Protein AF-A0A8H9DA71-F1 (afdb_monomer)

Mean predicted aligned error: 14.12 Å

Solvent-accessible surface area (backbone atoms only — not comparable to full-atom values): 6090 Å² total; per-residue (Å²): 135,65,75,68,62,61,60,57,61,61,64,74,75,70,62,91,69,78,79,70,79,77,67,87,66,70,93,71,74,64,70,70,64,96,88,56,96,78,75,89,87,79,86,78,85,83,76,67,46,82,81,66,55,33,81,80,47,52,86,77,62,57,92,60,60,88,68,56,78,44,76,36,80,79,44,92,88,39,86,76,40,68,46,77,103

Foldseek 3Di:
DDPVVVVVVVQVPPDDDDPPPPDPPVVDPAQDDPPDPDDDPDDDDDPPCVVVPNVVCVVVDDPNDDWDWAADCPDPPDNRDIDTD

Organism: NCBI:txid52442

pLDDT: mean 76.65, std 18.13, range [45.38, 97.62]

InterPro domains:
  IPR014905 HIRAN domain [PF08797] (43-84)

Structure (mmCIF, N/CA/C/O backbone):
data_AF-A0A8H9DA71-F1
#
_entry.id   AF-A0A8H9DA71-F1
#
loop_
_atom_site.group_PDB
_atom_site.id
_atom_site.type_symbol
_atom_site.label_atom_id
_atom_site.label_alt_id
_atom_site.label_comp_id
_atom_site.label_asym_id
_atom_site.label_entity_id
_atom_site.label_seq_id
_atom_site.pdbx_PDB_ins_code
_atom_site.Cartn_x
_atom_site.Cartn_y
_atom_site.Cartn_z
_atom_site.occupancy
_atom_site.B_iso_or_equiv
_atom_site.auth_seq_id
_atom_site.auth_comp_id
_atom_site.auth_asym_id
_atom_site.auth_atom_id
_atom_site.pdbx_PDB_model_num
ATOM 1 N N . MET A 1 1 ? 8.561 34.526 -18.745 1.00 48.62 1 MET A N 1
ATOM 2 C CA . MET A 1 1 ? 9.943 33.996 -18.773 1.00 48.62 1 MET A CA 1
ATOM 3 C C . MET A 1 1 ? 9.925 32.554 -18.296 1.00 48.62 1 MET A C 1
ATOM 5 O O . MET A 1 1 ? 9.532 32.294 -17.165 1.00 48.62 1 MET A O 1
ATOM 9 N N . SER A 1 2 ? 10.235 31.605 -19.179 1.00 60.12 2 SER A N 1
ATOM 10 C CA . SER A 1 2 ? 10.087 30.177 -18.882 1.00 60.12 2 SER A CA 1
ATOM 11 C C . SER A 1 2 ? 11.247 29.675 -18.029 1.00 60.12 2 SER A C 1
ATOM 13 O O . SER A 1 2 ? 12.393 29.713 -18.466 1.00 60.12 2 SER A O 1
ATOM 15 N N . ARG A 1 3 ? 10.929 29.127 -16.848 1.00 59.50 3 ARG A N 1
ATOM 16 C CA . ARG A 1 3 ? 11.852 28.485 -15.880 1.00 59.50 3 ARG A CA 1
ATOM 17 C C . ARG A 1 3 ? 12.825 27.472 -16.518 1.00 59.50 3 ARG A C 1
ATOM 19 O O . ARG A 1 3 ? 13.884 27.194 -15.974 1.00 59.50 3 ARG A O 1
ATOM 26 N N . ARG A 1 4 ? 12.465 26.959 -17.697 1.00 59.78 4 ARG A N 1
ATOM 27 C CA . ARG A 1 4 ? 13.239 26.029 -18.530 1.00 59.78 4 ARG A CA 1
ATOM 28 C C . ARG A 1 4 ? 14.494 26.650 -19.152 1.00 59.78 4 ARG A C 1
ATOM 30 O O . ARG A 1 4 ? 15.499 25.965 -19.257 1.00 59.78 4 ARG A O 1
ATOM 37 N N . VAL A 1 5 ? 14.454 27.931 -19.516 1.00 59.91 5 VAL A N 1
ATOM 38 C CA . VAL A 1 5 ? 15.594 28.612 -20.160 1.00 59.91 5 VAL A CA 1
ATOM 39 C C . VAL A 1 5 ? 16.694 28.917 -19.136 1.00 59.91 5 VAL A C 1
ATOM 41 O O . VAL A 1 5 ? 17.874 28.813 -19.440 1.00 59.91 5 VAL A O 1
ATOM 44 N N . PHE A 1 6 ? 16.308 29.204 -17.890 1.00 56.22 6 PHE A N 1
ATOM 45 C CA . PHE A 1 6 ? 17.237 29.533 -16.805 1.00 56.22 6 PHE A CA 1
ATOM 46 C C . PHE A 1 6 ? 18.064 28.327 -16.319 1.00 56.22 6 PHE A C 1
ATOM 48 O O . PHE A 1 6 ? 19.264 28.449 -16.083 1.00 56.22 6 PHE A O 1
ATOM 55 N N . LEU A 1 7 ? 17.455 27.139 -16.218 1.00 56.25 7 LEU A N 1
ATOM 56 C CA . LEU A 1 7 ? 18.176 25.921 -15.818 1.00 56.25 7 LEU A CA 1
ATOM 57 C C . LEU A 1 7 ? 19.175 25.453 -16.886 1.00 56.25 7 LEU A C 1
ATOM 59 O O . LEU A 1 7 ? 20.228 24.919 -16.548 1.00 56.25 7 LEU A O 1
ATOM 63 N N . GLN A 1 8 ? 18.884 25.701 -18.166 1.00 53.34 8 GLN A N 1
ATOM 64 C CA . GLN A 1 8 ? 19.787 25.348 -19.263 1.00 53.34 8 GLN A CA 1
ATOM 65 C C . GLN A 1 8 ? 21.066 26.201 -19.266 1.00 53.34 8 GLN A C 1
ATOM 67 O O . GLN A 1 8 ? 22.131 25.687 -19.595 1.00 53.34 8 GLN A O 1
ATOM 72 N N . SER A 1 9 ? 21.003 27.465 -18.830 1.00 54.56 9 SER A N 1
ATOM 73 C CA . SER A 1 9 ? 22.189 28.332 -18.754 1.00 54.56 9 SER A CA 1
ATOM 74 C C . SER A 1 9 ? 23.161 27.994 -17.615 1.00 54.56 9 SER A C 1
ATOM 76 O O . SER A 1 9 ? 24.325 28.372 -17.699 1.00 54.56 9 SER A O 1
ATOM 78 N N . LEU A 1 10 ? 22.732 27.271 -16.572 1.00 56.03 10 LEU A N 1
ATOM 79 C CA . LEU A 1 10 ? 23.602 26.954 -15.428 1.00 56.03 10 LEU A CA 1
ATOM 80 C C . LEU A 1 10 ? 24.524 25.749 -15.695 1.00 56.03 10 LEU A C 1
ATOM 82 O O . LEU A 1 10 ? 25.647 25.709 -15.204 1.00 56.03 10 LEU A O 1
ATOM 86 N N . VAL A 1 11 ? 24.081 24.791 -16.514 1.00 55.03 11 VAL A N 1
ATOM 87 C CA . VAL A 1 11 ? 24.848 23.570 -16.834 1.00 55.03 11 VAL A CA 1
ATOM 88 C C . VAL A 1 11 ? 26.029 23.858 -17.770 1.00 55.03 11 VAL A C 1
ATOM 90 O O . VAL A 1 11 ? 27.058 23.193 -17.694 1.00 55.03 11 VAL A O 1
ATOM 93 N N . ALA A 1 12 ? 25.927 24.883 -18.620 1.00 55.06 12 ALA A N 1
ATOM 94 C CA . ALA A 1 12 ? 26.965 25.205 -19.598 1.00 55.06 12 ALA A CA 1
ATOM 95 C C . ALA A 1 12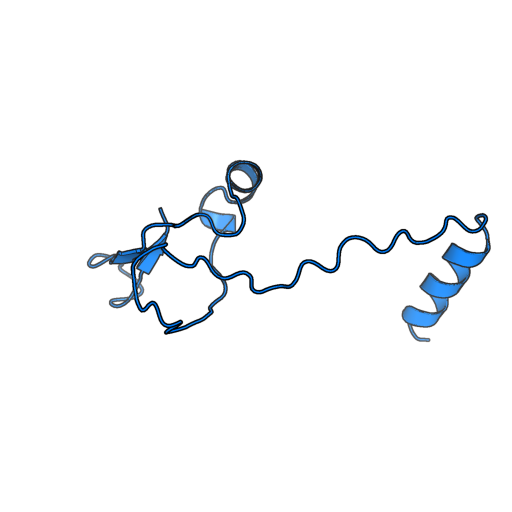 ? 28.237 25.836 -18.990 1.00 55.06 12 ALA A C 1
ATOM 97 O O . ALA A 1 12 ? 29.275 25.839 -19.648 1.00 55.06 12 ALA A O 1
ATOM 98 N N . LEU A 1 13 ? 28.191 26.350 -17.752 1.00 55.62 13 LEU A N 1
ATOM 99 C CA . LEU A 1 13 ? 29.316 27.081 -17.148 1.00 55.62 13 LEU A CA 1
ATOM 100 C C . LEU A 1 13 ? 30.281 26.209 -16.319 1.00 55.62 13 LEU A C 1
ATOM 102 O O . LEU A 1 13 ? 31.325 26.704 -15.908 1.00 55.62 13 LEU A O 1
ATOM 106 N N . LEU A 1 14 ? 29.966 24.930 -16.069 1.00 55.88 14 LEU A N 1
ATOM 107 C CA . LEU A 1 14 ? 30.725 24.071 -15.138 1.00 55.88 14 LEU A CA 1
ATOM 108 C C . LEU A 1 14 ? 31.478 22.894 -15.774 1.00 55.88 14 LEU A C 1
ATOM 110 O O . LEU A 1 14 ? 31.865 21.974 -15.064 1.00 55.88 14 LEU A O 1
ATOM 114 N N . GLY A 1 15 ? 31.773 22.958 -17.075 1.00 51.09 15 GLY A N 1
ATOM 115 C CA . GLY A 1 15 ? 32.640 21.976 -17.729 1.00 51.09 15 GLY A CA 1
ATOM 116 C C . GLY A 1 15 ? 31.928 20.641 -17.935 1.00 51.09 15 GLY A C 1
ATOM 117 O O . GLY A 1 15 ? 31.527 19.969 -16.992 1.00 51.09 15 GLY A O 1
ATOM 118 N N . GLY A 1 16 ? 31.737 20.273 -19.200 1.00 55.75 16 GLY A N 1
ATOM 119 C CA . GLY A 1 16 ? 30.986 19.088 -19.594 1.00 55.75 16 GLY A CA 1
ATOM 120 C C . GLY A 1 16 ? 31.421 17.830 -18.847 1.00 55.75 16 GLY A C 1
ATOM 121 O O . GLY A 1 16 ? 32.454 17.237 -19.142 1.00 55.75 16 GLY A O 1
ATOM 122 N N . VAL A 1 17 ? 30.582 17.393 -17.916 1.00 51.62 17 VAL A N 1
ATOM 123 C CA . VAL A 1 17 ? 30.571 16.018 -17.442 1.00 51.62 17 VAL A CA 1
ATOM 124 C C . VAL A 1 17 ? 29.547 15.327 -18.320 1.00 51.62 17 VAL A C 1
ATOM 126 O O . VAL A 1 17 ? 28.376 15.713 -18.331 1.00 51.62 17 VAL A O 1
ATOM 129 N N . ALA A 1 18 ? 30.011 14.375 -19.128 1.00 54.53 18 ALA A N 1
ATOM 130 C CA . ALA A 1 18 ? 29.147 13.504 -19.904 1.00 54.53 18 ALA A CA 1
ATOM 131 C C . ALA A 1 18 ? 28.009 13.030 -18.995 1.00 54.53 18 ALA A C 1
ATOM 133 O O . ALA A 1 18 ? 28.261 12.446 -17.938 1.00 54.53 18 ALA A O 1
ATOM 134 N N . LEU A 1 19 ? 26.767 13.327 -19.380 1.00 56.72 19 LEU A N 1
ATOM 135 C CA . LEU A 1 19 ? 25.610 12.680 -18.787 1.00 56.72 19 LEU A CA 1
ATOM 136 C C . LEU A 1 19 ? 25.743 11.209 -19.167 1.00 56.72 19 LEU A C 1
ATOM 138 O O . LEU A 1 19 ? 25.300 10.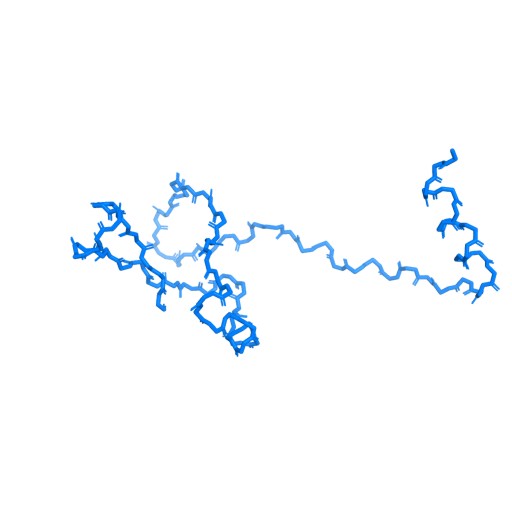801 -20.237 1.00 56.72 19 LEU A O 1
ATOM 142 N N . SER A 1 20 ? 26.432 10.439 -18.319 1.00 50.50 20 SER A N 1
ATOM 143 C CA . SER A 1 20 ? 26.310 8.992 -18.303 1.00 50.50 20 SER A CA 1
ATOM 144 C C . SER A 1 20 ? 24.824 8.724 -18.323 1.00 50.50 20 SER A C 1
ATOM 146 O O . SER A 1 20 ? 24.093 9.173 -17.440 1.00 50.50 20 SER A O 1
ATOM 148 N N . GLU A 1 21 ? 24.405 8.078 -19.397 1.00 53.09 21 GLU A N 1
ATOM 149 C CA . GLU A 1 21 ? 23.065 7.609 -19.656 1.00 53.09 21 GLU A CA 1
ATOM 150 C C . GLU A 1 21 ? 22.675 6.734 -18.461 1.00 53.09 21 GLU A C 1
ATOM 152 O O . GLU A 1 21 ? 23.009 5.552 -18.390 1.00 53.09 21 GLU A O 1
ATOM 157 N N . MET A 1 22 ? 22.103 7.366 -17.429 1.00 50.94 22 MET A N 1
ATOM 158 C CA . MET A 1 22 ? 21.687 6.694 -16.211 1.00 50.94 22 MET A CA 1
ATOM 159 C C . MET A 1 22 ? 20.580 5.760 -16.642 1.00 50.94 22 MET A C 1
ATOM 161 O O . MET A 1 22 ? 19.471 6.210 -16.908 1.00 50.94 22 MET A O 1
ATOM 165 N N . ALA A 1 23 ? 20.973 4.497 -16.795 1.00 52.75 23 ALA A N 1
ATOM 166 C CA . ALA A 1 23 ? 20.156 3.314 -16.922 1.00 52.75 23 ALA A CA 1
ATOM 167 C C . ALA A 1 23 ? 18.772 3.606 -17.508 1.00 52.75 23 ALA A C 1
ATOM 169 O O . ALA A 1 23 ? 17.846 3.973 -16.786 1.00 52.75 23 ALA A O 1
ATOM 170 N N . GLN A 1 24 ? 18.598 3.336 -18.802 1.00 46.59 24 GLN A N 1
ATOM 171 C CA . GLN A 1 24 ? 17.279 2.939 -19.276 1.00 46.59 24 GLN A CA 1
ATOM 172 C C . GLN A 1 24 ? 16.877 1.660 -18.527 1.00 46.59 24 GLN A C 1
ATOM 174 O O . GLN A 1 24 ? 17.078 0.539 -18.994 1.00 46.59 24 GLN A O 1
ATOM 179 N N . THR A 1 25 ? 16.333 1.816 -17.325 1.00 50.12 25 THR A N 1
ATOM 180 C CA . THR A 1 25 ? 15.565 0.790 -16.645 1.00 50.12 25 THR A CA 1
ATOM 181 C C . THR A 1 25 ? 14.352 0.569 -17.523 1.00 50.12 25 THR A C 1
ATOM 183 O O . THR A 1 25 ? 13.417 1.364 -17.516 1.00 50.12 25 THR A O 1
ATOM 186 N N . LYS A 1 26 ? 14.391 -0.491 -18.345 1.00 45.97 26 LYS A N 1
ATOM 187 C CA . LYS A 1 26 ? 13.203 -1.024 -19.019 1.00 45.97 26 LYS A CA 1
ATOM 188 C C . LYS A 1 26 ? 12.112 -1.098 -17.950 1.00 45.97 26 LYS A C 1
ATOM 190 O O . LYS A 1 26 ? 12.236 -1.938 -17.059 1.00 45.97 26 LYS A O 1
ATOM 195 N N . PRO A 1 27 ? 11.076 -0.245 -17.986 1.00 45.38 27 PRO A N 1
ATOM 196 C CA . PRO A 1 27 ? 10.244 -0.011 -16.809 1.00 45.38 27 PRO A CA 1
ATOM 197 C C . PRO A 1 27 ? 9.264 -1.158 -16.532 1.00 45.38 27 PRO A C 1
ATOM 199 O O . PRO A 1 27 ? 8.263 -0.948 -15.870 1.00 45.38 27 PRO A O 1
ATOM 202 N N . ASN A 1 28 ? 9.503 -2.359 -17.065 1.00 54.25 28 ASN A N 1
ATOM 203 C CA . ASN A 1 28 ? 8.531 -3.443 -17.090 1.00 54.25 28 ASN A CA 1
ATOM 204 C C . ASN A 1 28 ? 9.177 -4.816 -17.346 1.00 54.25 28 ASN A C 1
ATOM 206 O O . ASN A 1 28 ? 8.663 -5.620 -18.122 1.00 54.25 28 ASN A O 1
ATOM 210 N N . SER A 1 29 ? 10.279 -5.149 -16.669 1.00 56.50 29 SER A N 1
ATOM 211 C CA . SER A 1 29 ? 10.548 -6.567 -16.381 1.00 56.50 29 SER A CA 1
ATOM 212 C C . SER A 1 29 ? 9.623 -6.993 -15.240 1.00 56.50 29 SER A C 1
ATOM 214 O O . SER A 1 29 ? 10.042 -7.167 -14.098 1.00 56.50 29 SER A O 1
ATOM 216 N N . LEU A 1 30 ? 8.328 -7.034 -15.546 1.00 62.81 30 LEU A N 1
ATOM 217 C CA . LEU A 1 30 ? 7.288 -7.498 -14.645 1.00 62.81 30 LEU A CA 1
ATOM 218 C C . LEU A 1 30 ? 7.665 -8.900 -14.177 1.00 62.81 30 LEU A C 1
ATOM 220 O O . LEU A 1 30 ? 8.058 -9.744 -14.985 1.00 62.81 30 LEU A O 1
ATOM 224 N N . PHE A 1 31 ? 7.597 -9.102 -12.867 1.00 66.44 31 PHE A N 1
ATOM 225 C CA . PHE A 1 31 ? 7.871 -10.375 -12.223 1.00 66.44 31 PHE A CA 1
ATOM 226 C C . PHE A 1 31 ? 7.127 -11.502 -12.957 1.00 66.44 31 PHE A C 1
ATOM 228 O O . PHE A 1 31 ? 5.898 -11.548 -12.962 1.00 66.44 31 PHE A O 1
ATOM 235 N N . LYS A 1 32 ? 7.891 -12.385 -13.608 1.00 64.31 32 LYS A N 1
ATOM 236 C CA . LYS A 1 32 ? 7.404 -13.597 -14.265 1.00 64.31 32 LYS A CA 1
ATOM 237 C C . LYS A 1 32 ? 7.766 -14.785 -13.376 1.00 64.31 32 LYS A C 1
ATOM 239 O O . LYS A 1 32 ? 8.947 -15.131 -13.330 1.00 64.31 32 LYS A O 1
ATOM 244 N N . PRO A 1 33 ? 6.802 -15.419 -12.688 1.00 66.62 33 PRO A N 1
ATOM 245 C CA . PRO A 1 33 ? 7.043 -16.708 -12.057 1.00 66.62 33 PRO A CA 1
ATOM 246 C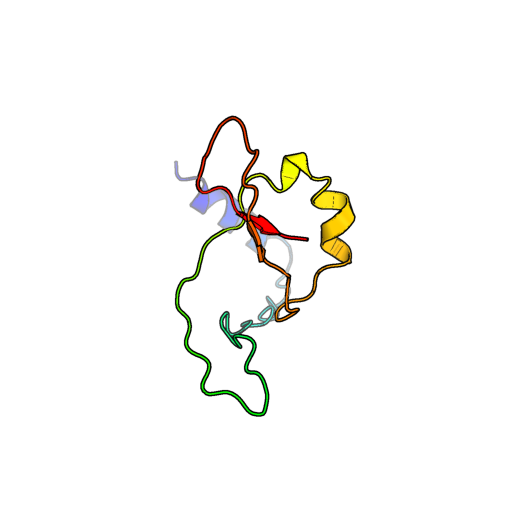 C . PRO A 1 33 ? 7.523 -17.725 -13.111 1.00 66.62 33 PRO A C 1
ATOM 248 O O . PRO A 1 33 ? 7.015 -17.686 -14.237 1.00 66.62 33 PRO A O 1
ATOM 251 N N . PRO A 1 34 ? 8.465 -18.627 -12.779 1.00 67.62 34 PRO A N 1
ATOM 252 C CA . PRO A 1 34 ? 9.069 -19.555 -13.741 1.00 67.62 34 PRO A CA 1
ATOM 253 C C . PRO A 1 34 ? 8.065 -20.463 -14.468 1.00 67.62 34 PRO A C 1
ATOM 255 O O . PRO A 1 34 ? 8.260 -20.743 -15.647 1.00 67.62 34 PRO A O 1
ATOM 258 N N . ASP A 1 35 ? 6.959 -20.828 -13.805 1.00 72.94 35 ASP A N 1
ATOM 259 C CA . ASP A 1 35 ? 6.089 -21.937 -14.231 1.00 72.94 35 ASP A CA 1
ATOM 260 C C . ASP A 1 35 ? 4.596 -21.572 -14.372 1.00 72.94 35 ASP A C 1
ATOM 262 O O . ASP A 1 35 ? 3.745 -22.456 -14.457 1.00 72.94 35 ASP A O 1
ATOM 266 N N . ALA A 1 36 ? 4.240 -20.282 -14.380 1.00 67.81 36 ALA A N 1
ATOM 267 C CA . ALA A 1 36 ? 2.843 -19.842 -14.456 1.00 67.81 36 ALA A CA 1
ATOM 268 C C . ALA A 1 36 ? 2.559 -19.007 -15.712 1.00 67.81 36 ALA A C 1
ATOM 270 O O . ALA A 1 36 ? 3.311 -18.084 -16.033 1.00 67.81 36 ALA A O 1
ATOM 271 N N . ASP A 1 37 ? 1.416 -19.257 -16.359 1.00 84.31 37 ASP A N 1
ATOM 272 C CA . ASP A 1 37 ? 0.793 -18.321 -17.302 1.00 84.31 37 ASP A CA 1
ATOM 273 C C . ASP A 1 37 ? 0.231 -17.124 -16.520 1.00 84.31 37 ASP A C 1
ATOM 275 O O . ASP A 1 37 ? -0.963 -17.006 -16.241 1.00 84.31 37 ASP A O 1
ATOM 279 N N . TRP A 1 38 ? 1.124 -16.237 -16.089 1.00 78.75 38 TRP A N 1
ATOM 280 C CA . TRP A 1 38 ? 0.744 -15.005 -15.414 1.00 78.75 38 TRP A CA 1
ATOM 281 C C . TRP A 1 38 ? 0.331 -13.956 -16.450 1.00 78.75 38 TRP A C 1
ATOM 283 O O . TRP A 1 38 ? 0.945 -13.788 -17.506 1.00 78.75 38 TRP A O 1
ATOM 293 N N . LYS A 1 39 ? -0.722 -13.210 -16.119 1.00 85.69 39 LYS A N 1
ATOM 294 C CA . LYS A 1 39 ? -1.178 -12.060 -16.892 1.00 85.69 39 LYS A CA 1
ATOM 295 C C . LYS A 1 39 ? -1.332 -10.871 -15.964 1.00 85.69 39 LYS A C 1
ATOM 297 O O . LYS A 1 39 ? -1.875 -10.987 -14.868 1.00 85.69 39 LYS A O 1
ATOM 302 N N . ILE A 1 40 ? -0.882 -9.714 -16.429 1.00 88.38 40 ILE A N 1
ATOM 303 C CA . ILE A 1 40 ? -1.077 -8.454 -15.716 1.00 88.38 40 ILE A CA 1
ATOM 304 C C . ILE A 1 40 ? -2.557 -8.123 -15.768 1.00 88.38 40 ILE A C 1
ATOM 306 O O . ILE A 1 40 ? -3.115 -7.911 -16.846 1.00 88.38 40 ILE A O 1
ATOM 310 N N . LEU A 1 41 ? -3.178 -8.086 -14.597 1.00 90.38 41 LEU A N 1
ATOM 311 C CA . LEU A 1 41 ? -4.563 -7.657 -14.467 1.00 90.38 41 LEU A CA 1
ATOM 312 C C . LEU A 1 41 ? -4.648 -6.133 -14.402 1.00 90.38 41 LEU A C 1
ATOM 314 O O . LEU A 1 41 ? -5.521 -5.535 -15.022 1.00 90.38 41 LEU A O 1
ATOM 318 N N . GLN A 1 42 ? -3.725 -5.508 -13.669 1.00 90.06 42 GLN A N 1
ATOM 319 C CA . GLN A 1 42 ? -3.729 -4.075 -13.414 1.00 90.06 42 GLN A CA 1
ATOM 320 C C . GLN A 1 42 ? -2.330 -3.594 -13.021 1.00 90.06 42 GLN A C 1
ATOM 322 O O . GLN A 1 42 ? -1.562 -4.326 -12.399 1.00 90.06 42 GLN A O 1
ATOM 327 N N . VAL A 1 43 ? -2.032 -2.339 -13.352 1.00 90.88 43 VAL A N 1
ATOM 328 C CA . VAL A 1 43 ? -0.901 -1.586 -12.802 1.00 90.88 43 VAL A CA 1
ATOM 329 C C . VAL A 1 43 ? -1.482 -0.380 -12.083 1.00 90.88 43 VAL A C 1
ATOM 331 O O . VAL A 1 43 ? -2.341 0.318 -12.624 1.00 90.88 43 VAL A O 1
ATOM 334 N N . SER A 1 44 ? -1.076 -0.148 -10.840 1.00 90.06 44 SER A N 1
ATOM 335 C CA . SER A 1 44 ? -1.583 0.973 -10.048 1.00 90.06 44 SER A CA 1
ATOM 336 C C . SER A 1 44 ? -0.520 1.508 -9.105 1.00 90.06 44 SER A C 1
ATOM 338 O O . SER A 1 44 ? 0.284 0.724 -8.601 1.00 90.06 44 SER A O 1
ATOM 340 N N . PRO A 1 45 ? -0.502 2.830 -8.863 1.00 91.69 45 PRO A N 1
ATOM 341 C CA . PRO A 1 45 ? 0.360 3.401 -7.844 1.00 91.69 45 PRO A CA 1
ATOM 342 C C . PRO A 1 45 ? -0.084 2.933 -6.454 1.00 91.69 45 PRO A C 1
ATOM 344 O O . PRO A 1 45 ? -1.278 2.771 -6.194 1.00 91.69 45 PRO A O 1
ATOM 347 N N . VAL A 1 46 ? 0.879 2.765 -5.549 1.00 91.50 46 VAL A N 1
ATOM 348 C CA . VAL A 1 46 ? 0.596 2.546 -4.127 1.00 91.50 46 VAL A CA 1
ATOM 349 C C . VAL A 1 46 ? 0.252 3.890 -3.491 1.00 91.50 46 VAL A C 1
ATOM 351 O O . VAL A 1 46 ? 1.025 4.843 -3.579 1.00 91.50 46 VAL A O 1
ATOM 354 N N . ALA A 1 47 ? -0.920 3.975 -2.866 1.00 91.81 47 ALA A N 1
ATOM 355 C CA . ALA A 1 47 ? -1.370 5.172 -2.168 1.00 91.81 47 ALA A CA 1
ATOM 356 C C . ALA A 1 47 ? -1.028 5.110 -0.673 1.00 91.81 47 ALA A C 1
ATOM 358 O O . ALA A 1 47 ? -0.912 4.037 -0.090 1.00 91.81 47 ALA A O 1
ATOM 359 N N . GLY A 1 48 ? -0.899 6.281 -0.045 1.00 92.06 48 GLY A N 1
ATOM 360 C CA . GLY A 1 48 ? -0.788 6.399 1.410 1.00 92.06 48 GLY A CA 1
ATOM 361 C C . GLY A 1 48 ? 0.547 5.956 2.011 1.00 92.06 48 GLY A C 1
ATOM 362 O O . GLY A 1 48 ? 0.640 5.873 3.230 1.00 92.06 48 GLY A O 1
ATOM 363 N N . PHE A 1 49 ? 1.579 5.716 1.199 1.00 90.31 49 PHE A N 1
ATOM 364 C CA . PHE A 1 49 ? 2.891 5.228 1.645 1.00 90.31 49 PHE A CA 1
ATOM 365 C C . PHE A 1 49 ? 3.513 6.080 2.770 1.00 90.31 49 PHE A C 1
ATOM 367 O O . PHE A 1 49 ? 4.106 5.549 3.708 1.00 90.31 49 PHE A O 1
ATOM 374 N N . GLN A 1 50 ? 3.292 7.399 2.747 1.00 90.00 50 GLN A N 1
ATOM 375 C CA . GLN A 1 50 ? 3.739 8.317 3.799 1.00 90.00 50 GLN A CA 1
ATOM 376 C C . GLN A 1 50 ? 3.116 8.048 5.183 1.00 90.00 50 GLN A C 1
ATOM 378 O O . GLN A 1 50 ? 3.699 8.422 6.195 1.00 90.00 50 GLN A O 1
ATOM 383 N N . TYR A 1 51 ? 1.952 7.394 5.252 1.00 92.12 51 TYR A N 1
ATOM 384 C CA . TYR A 1 51 ? 1.262 7.073 6.509 1.00 92.12 51 TYR A CA 1
ATOM 385 C C . TYR A 1 51 ? 1.711 5.737 7.121 1.00 92.12 51 TYR A C 1
ATOM 387 O O . TYR A 1 51 ? 1.322 5.425 8.243 1.00 92.12 51 TYR A O 1
ATOM 395 N N . TYR A 1 52 ? 2.551 4.973 6.414 1.00 90.25 52 TYR A N 1
ATOM 396 C CA . TYR A 1 52 ? 3.035 3.647 6.819 1.00 90.25 52 TYR A CA 1
ATOM 397 C C . TYR A 1 52 ? 4.566 3.590 6.899 1.00 90.25 52 TYR A C 1
ATOM 399 O O . TYR A 1 52 ? 5.173 2.579 6.571 1.00 90.25 52 TYR A O 1
ATOM 407 N N . GLN A 1 53 ? 5.203 4.685 7.332 1.00 89.44 53 GLN A N 1
ATOM 408 C CA . GLN A 1 53 ? 6.666 4.767 7.494 1.00 89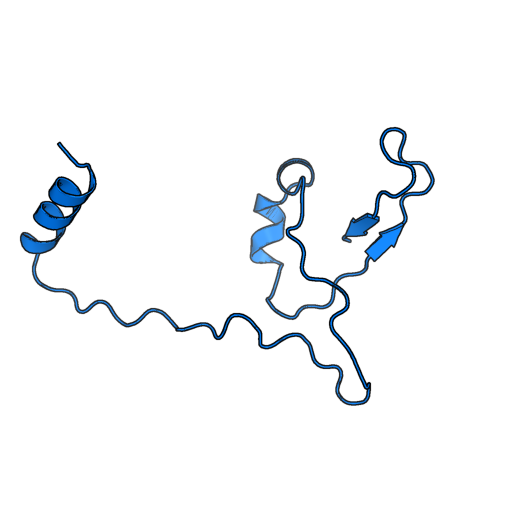.44 53 GLN A CA 1
ATOM 409 C C . GLN A 1 53 ? 7.434 4.495 6.188 1.00 89.44 53 GLN A C 1
ATOM 411 O O . GLN A 1 53 ? 8.541 3.959 6.202 1.00 89.44 53 GLN A O 1
ATOM 416 N N . GLY A 1 54 ? 6.854 4.882 5.049 1.00 87.00 54 GLY A N 1
ATOM 417 C CA . GLY A 1 54 ? 7.378 4.534 3.734 1.00 87.00 54 GLY A CA 1
ATOM 418 C C . GLY A 1 54 ? 8.845 4.911 3.503 1.00 87.00 54 GLY A C 1
ATOM 419 O O . GLY A 1 54 ? 9.590 4.134 2.914 1.00 87.00 54 GLY A O 1
ATOM 420 N N . GLU A 1 55 ? 9.304 6.050 4.028 1.00 88.56 55 GLU A N 1
ATOM 421 C CA . GLU A 1 55 ? 10.711 6.466 3.915 1.00 88.56 55 GLU A CA 1
ATOM 422 C C . GLU A 1 55 ? 11.683 5.474 4.573 1.00 88.56 55 GLU A C 1
ATOM 424 O O . GLU A 1 55 ? 12.744 5.195 4.019 1.00 88.56 55 GLU A O 1
ATOM 429 N N . ALA A 1 56 ? 11.307 4.891 5.716 1.00 92.19 56 ALA A N 1
ATOM 430 C CA . ALA A 1 56 ? 12.118 3.895 6.417 1.00 92.19 56 ALA A CA 1
ATOM 431 C C . ALA A 1 56 ? 12.073 2.514 5.738 1.00 92.19 56 ALA A C 1
ATOM 433 O O . ALA A 1 56 ? 13.022 1.732 5.840 1.00 92.19 56 ALA A O 1
ATOM 434 N N . LEU A 1 57 ? 10.976 2.213 5.037 1.00 89.75 57 LEU A N 1
ATOM 435 C CA . LEU A 1 57 ? 10.798 0.965 4.296 1.00 89.75 57 LEU A CA 1
ATOM 436 C C . LEU A 1 57 ? 11.451 1.003 2.911 1.00 89.75 57 LEU A C 1
ATOM 438 O O . LEU A 1 57 ? 11.848 -0.042 2.408 1.00 89.75 57 LEU A O 1
ATOM 442 N N . TRP A 1 58 ? 11.606 2.182 2.302 1.00 90.25 58 TRP A N 1
ATOM 443 C CA . TRP A 1 58 ? 12.107 2.324 0.931 1.00 90.25 58 TRP A CA 1
ATOM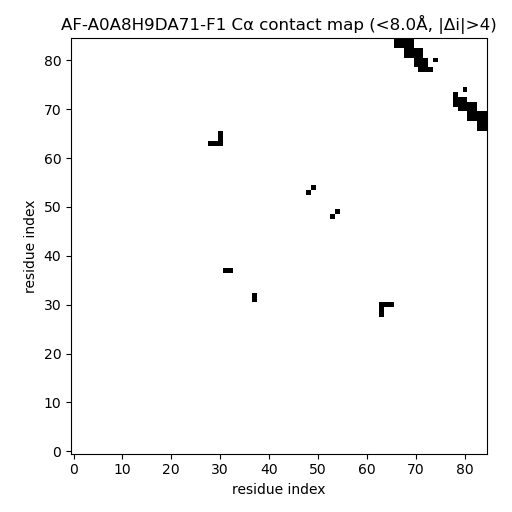 444 C C . TRP A 1 58 ? 13.428 1.583 0.651 1.00 90.25 58 TRP A C 1
ATOM 446 O O . TRP A 1 58 ? 13.495 0.888 -0.363 1.00 90.25 58 TRP A O 1
ATOM 456 N N . PRO A 1 59 ? 14.452 1.623 1.531 1.00 94.12 59 PRO A N 1
ATOM 457 C CA . PRO A 1 59 ? 15.703 0.891 1.310 1.00 94.12 59 PRO A CA 1
ATOM 458 C C . PRO A 1 59 ? 15.558 -0.639 1.328 1.00 94.12 59 PRO A C 1
ATOM 460 O O . PRO A 1 59 ? 16.482 -1.341 0.929 1.00 94.12 59 PRO A O 1
ATOM 463 N N . GLN A 1 60 ? 14.431 -1.155 1.823 1.00 90.56 60 GLN A N 1
ATOM 464 C CA . GLN A 1 60 ? 14.152 -2.584 1.983 1.00 90.56 60 GLN A CA 1
ATOM 465 C C . GLN A 1 60 ? 13.353 -3.158 0.802 1.00 90.56 60 GLN A C 1
ATOM 467 O O . GLN A 1 60 ? 13.147 -4.368 0.739 1.00 90.56 60 GLN A O 1
ATOM 472 N N . LEU A 1 61 ? 12.898 -2.308 -0.125 1.00 89.06 61 LEU A N 1
ATOM 473 C CA . LEU A 1 61 ? 12.097 -2.705 -1.279 1.00 89.06 61 LEU A CA 1
ATOM 474 C C . LEU A 1 61 ? 12.973 -2.901 -2.519 1.00 89.06 61 LEU A C 1
ATOM 476 O O . LEU A 1 61 ? 13.822 -2.070 -2.841 1.00 89.06 61 LEU A O 1
ATOM 480 N N . ALA A 1 62 ? 12.708 -3.970 -3.268 1.00 89.75 62 ALA A N 1
ATOM 481 C CA . ALA A 1 62 ? 13.337 -4.229 -4.559 1.00 89.75 62 ALA A CA 1
ATOM 482 C C . ALA A 1 62 ? 12.303 -4.290 -5.693 1.00 89.75 62 ALA A C 1
ATOM 484 O O . ALA A 1 62 ? 11.193 -4.801 -5.544 1.00 89.75 62 ALA A O 1
ATOM 485 N N . THR A 1 63 ? 12.675 -3.799 -6.878 1.00 88.31 63 THR A N 1
ATOM 486 C CA . THR A 1 63 ? 11.826 -3.952 -8.071 1.00 88.31 63 THR A CA 1
ATOM 48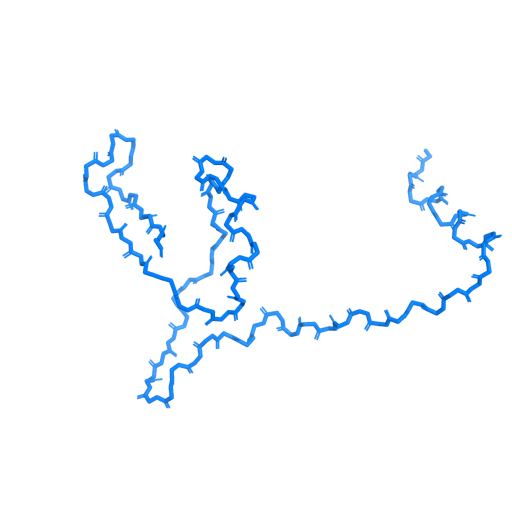7 C C . THR A 1 63 ? 11.646 -5.434 -8.400 1.00 88.31 63 THR A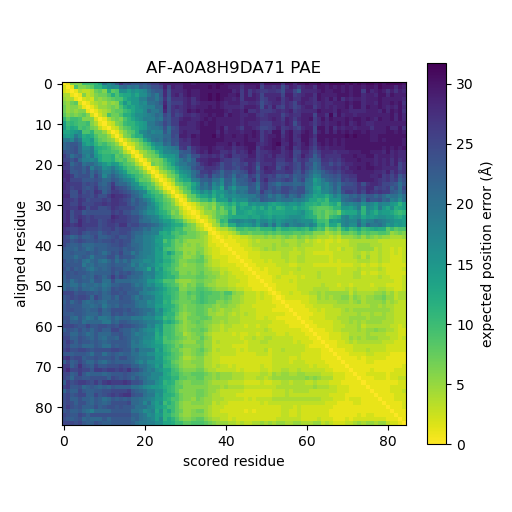 C 1
ATOM 489 O O . THR A 1 63 ? 12.613 -6.190 -8.413 1.00 88.31 63 THR A O 1
ATOM 492 N N . GLY A 1 64 ? 10.408 -5.845 -8.687 1.00 84.06 64 GLY A N 1
ATOM 493 C CA . GLY A 1 64 ? 10.072 -7.241 -8.979 1.00 84.06 64 GLY A CA 1
ATOM 494 C C . GLY A 1 64 ? 9.928 -8.126 -7.738 1.00 84.06 64 GLY A C 1
ATOM 495 O O . GLY A 1 64 ? 9.578 -9.294 -7.884 1.00 84.06 64 GLY A O 1
ATOM 496 N N . GLN A 1 65 ? 10.148 -7.585 -6.536 1.00 86.12 65 GLN A N 1
ATOM 497 C CA . GLN A 1 65 ? 9.820 -8.271 -5.294 1.00 86.12 65 GLN A CA 1
ATOM 498 C C . GLN A 1 65 ? 8.302 -8.505 -5.231 1.00 86.12 65 GLN A C 1
ATOM 500 O O . GLN A 1 65 ? 7.537 -7.546 -5.370 1.00 86.12 65 GLN A O 1
ATOM 505 N N . PRO A 1 66 ? 7.841 -9.754 -5.050 1.00 86.44 66 PRO A N 1
ATOM 506 C CA . PRO A 1 66 ? 6.431 -10.016 -4.820 1.00 86.44 66 PRO A CA 1
ATOM 507 C C . PRO A 1 66 ? 6.033 -9.468 -3.450 1.00 86.44 66 PRO A C 1
ATOM 509 O O . PRO A 1 66 ? 6.770 -9.629 -2.478 1.00 86.44 66 PRO A O 1
ATOM 512 N N . ILE A 1 67 ? 4.857 -8.847 -3.383 1.00 88.88 67 ILE A N 1
ATOM 513 C CA . ILE A 1 67 ? 4.322 -8.289 -2.143 1.00 88.88 67 ILE A CA 1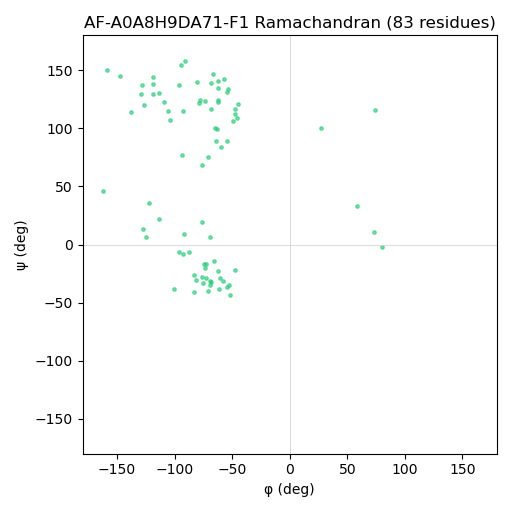
ATOM 514 C C . ILE A 1 67 ? 2.883 -8.794 -1.950 1.00 88.88 67 ILE A C 1
ATOM 516 O O . ILE A 1 67 ? 2.098 -8.739 -2.905 1.00 88.88 67 ILE A O 1
ATOM 520 N N . PRO A 1 68 ? 2.520 -9.344 -0.778 1.00 92.62 68 PRO A N 1
ATOM 521 C CA . PRO A 1 68 ? 1.166 -9.801 -0.494 1.00 92.62 68 PRO A CA 1
ATOM 522 C C . PRO A 1 68 ? 0.143 -8.662 -0.541 1.00 92.62 68 PRO A C 1
ATOM 524 O O . PRO A 1 68 ? 0.377 -7.553 -0.067 1.00 92.62 68 PRO A O 1
ATOM 527 N N . LEU A 1 69 ? -1.032 -8.976 -1.089 1.00 94.25 69 LEU A N 1
ATOM 528 C CA . LEU A 1 69 ? -2.203 -8.104 -1.096 1.00 94.25 69 LEU A CA 1
ATOM 529 C C . LEU A 1 69 ? -3.225 -8.632 -0.083 1.00 94.25 69 LEU A C 1
ATOM 531 O O . LEU A 1 69 ? -3.770 -9.724 -0.252 1.00 94.25 69 LEU A O 1
ATOM 535 N N . ILE A 1 70 ? -3.495 -7.855 0.963 1.00 96.69 70 ILE A N 1
ATOM 536 C CA . ILE A 1 70 ? -4.348 -8.235 2.092 1.00 96.69 70 ILE A CA 1
ATOM 537 C C . ILE A 1 70 ? -5.656 -7.446 2.026 1.00 96.69 70 ILE A C 1
ATOM 539 O O . ILE A 1 70 ? -5.670 -6.216 2.062 1.00 96.69 70 ILE A O 1
ATOM 543 N N . ARG A 1 71 ? -6.796 -8.140 1.970 1.00 97.00 71 ARG A N 1
ATOM 544 C CA . ARG A 1 71 ? -8.115 -7.494 2.013 1.00 97.00 71 ARG A CA 1
ATOM 545 C C . ARG A 1 71 ? -8.425 -6.994 3.431 1.00 97.00 71 ARG A C 1
ATOM 547 O O . ARG A 1 71 ? -8.507 -7.784 4.364 1.00 97.00 71 ARG A O 1
ATOM 554 N N . GLU A 1 72 ? -8.710 -5.701 3.578 1.00 97.31 72 GLU A N 1
ATOM 555 C CA . GLU A 1 72 ? -9.080 -5.093 4.867 1.00 97.31 72 GLU A CA 1
ATOM 556 C C . GLU A 1 72 ? -10.602 -5.032 5.076 1.00 97.31 72 GLU A C 1
ATOM 558 O O . GLU A 1 72 ? -11.250 -3.998 4.880 1.00 97.31 72 GLU A O 1
ATOM 563 N N . THR A 1 73 ? -11.226 -6.156 5.423 1.00 95.62 73 THR A N 1
ATOM 564 C CA . THR A 1 73 ? -12.696 -6.255 5.547 1.00 95.62 73 THR A CA 1
ATOM 565 C C . THR A 1 73 ? -13.294 -5.315 6.595 1.00 95.62 73 THR A C 1
ATOM 567 O O . THR A 1 73 ? -14.422 -4.862 6.414 1.00 95.62 73 THR A O 1
ATOM 570 N N . GLY A 1 74 ? -12.531 -4.979 7.638 1.00 96.75 74 GLY A N 1
ATOM 571 C CA . GLY A 1 74 ? -12.917 -4.051 8.703 1.00 96.75 74 GLY A CA 1
ATOM 572 C C . GLY A 1 74 ? -12.519 -2.587 8.486 1.00 96.75 74 GLY A C 1
ATOM 573 O O . GLY A 1 74 ? -12.631 -1.806 9.426 1.00 96.75 74 GLY A O 1
ATOM 574 N N . ASN A 1 75 ? -12.027 -2.201 7.302 1.00 97.31 75 ASN A N 1
ATOM 575 C CA . ASN A 1 75 ? -11.661 -0.807 7.044 1.00 97.31 75 ASN A CA 1
ATOM 576 C C . ASN A 1 75 ? -12.914 0.098 7.155 1.00 97.31 75 ASN A C 1
ATOM 578 O O . ASN A 1 75 ? -13.897 -0.143 6.445 1.00 97.31 75 ASN A O 1
ATOM 582 N N . PRO A 1 76 ? -12.914 1.123 8.034 1.00 97.50 76 PRO A N 1
ATOM 583 C CA . PRO A 1 76 ? -14.108 1.925 8.307 1.00 97.50 76 PRO A CA 1
ATOM 584 C C . PRO A 1 76 ? -14.454 2.899 7.172 1.00 97.50 76 PRO A C 1
ATOM 586 O O . PRO A 1 76 ? -15.576 3.401 7.125 1.00 97.50 76 PRO A O 1
ATOM 589 N N . TYR A 1 77 ? -13.509 3.166 6.265 1.00 97.12 77 TYR A N 1
ATOM 590 C CA . TYR A 1 77 ? -13.651 4.144 5.186 1.00 97.12 77 TYR A CA 1
ATOM 591 C C . TYR A 1 77 ? -13.982 3.490 3.844 1.00 97.12 77 TYR A C 1
ATOM 593 O O . TYR A 1 77 ? -14.787 4.027 3.085 1.00 97.12 77 TYR A O 1
ATOM 601 N N . ASP A 1 78 ? -13.394 2.325 3.552 1.00 97.62 78 ASP A N 1
ATOM 602 C CA . ASP A 1 78 ? -13.596 1.627 2.283 1.00 97.62 78 ASP A CA 1
ATOM 603 C C . ASP A 1 78 ? -13.769 0.108 2.454 1.00 97.62 78 ASP A C 1
ATOM 605 O O . ASP A 1 78 ? -12.839 -0.645 2.749 1.00 97.62 78 ASP A O 1
ATOM 609 N N . LYS A 1 79 ? -14.975 -0.372 2.126 1.00 97.00 79 LYS A N 1
ATOM 610 C CA . LYS A 1 79 ? -15.336 -1.799 2.080 1.00 97.00 79 LYS A CA 1
ATOM 611 C C . LYS A 1 79 ? -14.664 -2.575 0.940 1.00 97.00 79 LYS A C 1
ATOM 613 O O . LYS A 1 79 ? -15.025 -3.731 0.713 1.00 97.00 79 LYS A O 1
ATOM 618 N N . ARG A 1 80 ? -13.741 -1.987 0.186 1.00 96.06 80 ARG A N 1
ATOM 619 C CA . ARG A 1 80 ? -12.921 -2.652 -0.837 1.00 96.06 80 ARG A CA 1
ATOM 620 C C . ARG A 1 80 ? -11.419 -2.462 -0.615 1.00 96.06 80 ARG A C 1
ATOM 622 O O . ARG A 1 80 ? -10.650 -2.947 -1.436 1.00 96.06 80 ARG A O 1
ATOM 629 N N . ALA A 1 81 ? -11.004 -1.857 0.499 1.00 96.56 81 ALA A N 1
ATOM 630 C CA . ALA A 1 81 ? -9.603 -1.575 0.798 1.00 96.56 81 ALA A CA 1
ATOM 631 C C . ALA A 1 81 ? -8.696 -2.819 0.718 1.00 96.56 81 ALA A C 1
ATOM 633 O O . ALA A 1 81 ? -9.008 -3.888 1.255 1.00 96.56 81 ALA A O 1
ATOM 634 N N . VAL A 1 82 ? -7.548 -2.673 0.066 1.00 96.06 82 VAL A N 1
ATOM 635 C CA . VAL A 1 82 ? -6.512 -3.706 -0.006 1.00 96.06 82 VAL A CA 1
ATOM 636 C C . VAL A 1 82 ? -5.206 -3.084 0.462 1.00 96.06 82 VAL A C 1
ATOM 638 O O . VAL A 1 82 ? -4.752 -2.101 -0.121 1.00 96.06 82 VAL A O 1
ATOM 641 N N . ARG A 1 83 ? -4.630 -3.647 1.523 1.00 94.94 83 ARG A N 1
ATOM 642 C CA . ARG A 1 83 ? -3.318 -3.278 2.053 1.00 94.94 83 ARG A CA 1
ATOM 643 C C . ARG A 1 83 ? -2.232 -4.141 1.415 1.00 94.94 83 ARG A C 1
ATOM 645 O O . ARG A 1 83 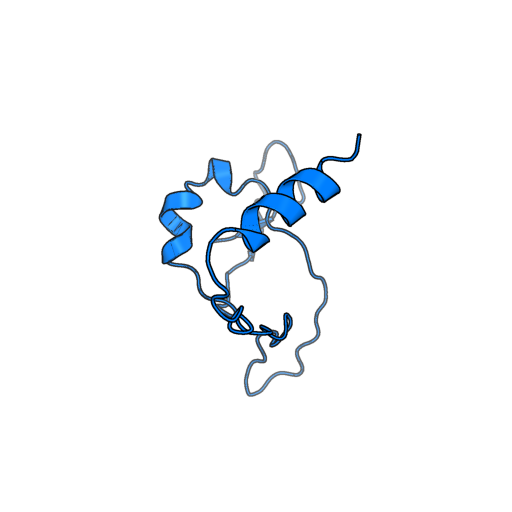? -2.507 -5.229 0.912 1.00 94.94 83 ARG A O 1
ATOM 652 N N . ILE A 1 84 ? -1.012 -3.630 1.441 1.00 93.12 84 ILE A N 1
ATOM 653 C CA . ILE A 1 84 ? 0.210 -4.285 0.990 1.00 93.12 84 ILE A CA 1
ATOM 654 C C . ILE A 1 84 ? 1.082 -4.509 2.236 1.00 93.12 84 ILE A C 1
ATOM 656 O O . ILE A 1 84 ? 1.251 -3.547 2.986 1.00 93.12 84 ILE A O 1
ATOM 660 N N . ASP A 1 85 ? 1.595 -5.727 2.451 1.00 88.62 85 ASP A N 1
ATOM 661 C CA . ASP A 1 85 ? 2.443 -6.097 3.610 1.00 88.62 85 ASP A CA 1
ATOM 662 C C . ASP A 1 85 ? 3.856 -6.533 3.191 1.00 88.62 85 ASP A C 1
ATOM 664 O O . ASP A 1 85 ? 3.974 -7.225 2.160 1.00 88.62 85 ASP A O 1
#

Secondary structure (DSSP, 8-state):
--HHHHHHHHHTTS------------TT-----TT---------PPP-GGGGTHHHHGGG--TT----EEE-TT-SS-TT-EEE-

Radius of gyration: 20.54 Å; Cα contacts (8 Å, |Δi|>4): 35; chains: 1; bounding box: 48×56×29 Å

Sequence (85 aa):
MSRRVFLQSLVALLGGVALSEMAQTKPNSLFKPPDADWKILQVSPVAGFQYYQGEALWPQLATGQPIPLIRETGNPYDKRAVRID